Protein AF-A0A2K0U5P9-F1 (afdb_monomer_lite)

Sequence (93 aa):
MEHSQLPIEAFPAWAVLNNVDFANAEIRNVEGKGLGLVAKHDITEAGHDAPSSQAIIRIPRDLVLSAETVDEYAKVDRNFKQLFEVAGHQVSI

InterPro domains:
  IPR046341 SET domain superfamily [SSF82199] (8-72)

Foldseek 3Di:
DDPPPDDVVCVQVVCVVQVKDQPQWDWDQDPPPGTDIDGPDDQPDPDPPDPCRDDRIDDPPQPDDDPVVLVVVLVVDVVSVVCCVPPPPPPPD

Secondary structure (DSSP, 8-state):
----PPPGGGHHHHHHHTT-B-SSEEEEEETTTEEEEEESS------TT-TT---S-B--GGG---HHHHHHHHHH-HHHHHHIIIII-----

pLDDT: mean 82.75, std 14.56, range [38.28, 95.31]

Organism: Trichoderma harzianum (NCBI:txid5544)

Structure (mmCIF, N/CA/C/O backbone):
data_AF-A0A2K0U5P9-F1
#
_entry.id   AF-A0A2K0U5P9-F1
#
loop_
_atom_site.group_PDB
_atom_site.id
_atom_site.type_symbol
_atom_site.label_atom_id
_atom_site.label_alt_id
_atom_site.label_comp_id
_atom_site.label_asym_id
_atom_site.label_entity_id
_atom_site.label_seq_id
_atom_site.pdbx_PDB_ins_code
_atom_site.Cartn_x
_atom_site.Cartn_y
_atom_site.Cartn_z
_atom_site.occupancy
_atom_site.B_iso_or_equiv
_atom_site.auth_seq_id
_atom_site.auth_comp_id
_atom_site.auth_asym_id
_atom_site.auth_atom_id
_atom_site.pdbx_PDB_model_num
ATOM 1 N N . MET A 1 1 ? -22.790 6.720 4.649 1.00 38.28 1 MET A N 1
ATOM 2 C CA . MET A 1 1 ? -21.864 7.575 3.882 1.00 38.28 1 MET A CA 1
ATOM 3 C C . MET A 1 1 ? -21.233 6.661 2.859 1.00 38.28 1 MET A C 1
ATOM 5 O O . MET A 1 1 ? -20.563 5.723 3.268 1.00 38.28 1 MET A O 1
ATOM 9 N N . GLU A 1 2 ? -21.556 6.818 1.578 1.00 45.47 2 GLU A N 1
ATOM 10 C CA . GLU A 1 2 ? -20.904 6.009 0.549 1.00 45.47 2 GLU A CA 1
ATOM 11 C C . GLU A 1 2 ? -19.436 6.425 0.490 1.00 45.47 2 GLU A C 1
ATOM 13 O O . GLU A 1 2 ? -19.122 7.569 0.165 1.00 45.47 2 GLU A O 1
ATOM 18 N N . HIS A 1 3 ? -18.537 5.523 0.880 1.00 57.41 3 HIS A N 1
ATOM 19 C CA . HIS A 1 3 ? -17.139 5.666 0.514 1.00 57.41 3 HIS A CA 1
ATOM 20 C C . HIS A 1 3 ? -17.091 5.487 -0.995 1.00 57.41 3 HIS A C 1
ATOM 22 O O . HIS A 1 3 ? -17.238 4.366 -1.477 1.00 57.41 3 HIS A O 1
ATOM 28 N N . SER A 1 4 ? -16.938 6.587 -1.730 1.00 64.62 4 SER A N 1
ATOM 29 C CA . SER A 1 4 ? -16.678 6.551 -3.163 1.00 64.62 4 SER A CA 1
ATOM 30 C C . SER A 1 4 ? -15.449 5.676 -3.377 1.00 64.62 4 SER A C 1
ATOM 32 O O . SER A 1 4 ? -14.327 6.098 -3.090 1.00 64.62 4 SER A O 1
ATOM 34 N N . GLN A 1 5 ? -15.663 4.424 -3.781 1.00 78.44 5 GLN A N 1
ATOM 35 C CA . GLN A 1 5 ? -14.572 3.506 -4.055 1.00 78.44 5 GLN A CA 1
ATOM 36 C C . GLN A 1 5 ? -13.782 4.115 -5.203 1.00 78.44 5 GLN A C 1
ATOM 38 O O . GLN A 1 5 ? -14.319 4.338 -6.290 1.00 78.44 5 GLN A O 1
ATOM 43 N N . LEU A 1 6 ? -12.526 4.466 -4.932 1.00 81.12 6 LEU A N 1
ATOM 44 C CA . LEU A 1 6 ? -11.661 4.962 -5.984 1.00 81.12 6 LEU A CA 1
ATOM 45 C C . LEU A 1 6 ? -11.466 3.837 -7.006 1.00 81.12 6 LEU A C 1
ATOM 47 O O . LEU A 1 6 ? -11.273 2.683 -6.609 1.00 81.12 6 LEU A O 1
ATOM 51 N N . PRO A 1 7 ? -11.518 4.156 -8.307 1.00 87.81 7 PRO A N 1
ATOM 52 C CA . PRO A 1 7 ? -11.214 3.179 -9.338 1.00 87.81 7 PRO A CA 1
ATOM 53 C C . PRO A 1 7 ? -9.771 2.687 -9.155 1.00 87.81 7 PRO A C 1
ATOM 55 O O . PRO A 1 7 ? -8.910 3.428 -8.671 1.00 87.81 7 PRO A O 1
ATOM 58 N N . ILE A 1 8 ? -9.494 1.432 -9.514 1.00 84.38 8 ILE A N 1
ATOM 59 C CA . ILE A 1 8 ? -8.182 0.807 -9.280 1.00 84.38 8 ILE A CA 1
ATOM 60 C C . ILE A 1 8 ? -7.059 1.564 -10.006 1.00 84.38 8 ILE A C 1
ATOM 62 O O . ILE A 1 8 ? -5.929 1.623 -9.534 1.00 84.38 8 ILE A O 1
ATOM 66 N N . GLU A 1 9 ? -7.391 2.247 -11.098 1.00 86.94 9 GLU A N 1
ATOM 67 C CA . GLU A 1 9 ? -6.524 3.134 -11.872 1.00 86.94 9 GLU A CA 1
ATOM 68 C C . GLU A 1 9 ? -6.005 4.331 -11.056 1.00 86.94 9 GLU A C 1
ATOM 70 O O . GLU A 1 9 ? -4.972 4.904 -11.400 1.00 86.94 9 GLU A O 1
ATOM 75 N N . ALA A 1 10 ? -6.677 4.701 -9.960 1.00 90.06 10 ALA A N 1
ATOM 76 C CA . ALA A 1 10 ? -6.221 5.738 -9.036 1.00 90.06 10 ALA A CA 1
ATOM 77 C C . ALA A 1 10 ? -5.164 5.233 -8.038 1.00 90.06 10 ALA A C 1
ATOM 79 O O . ALA A 1 10 ? -4.535 6.046 -7.356 1.00 90.06 10 ALA A O 1
ATOM 80 N N . PHE A 1 11 ? -4.938 3.915 -7.948 1.00 88.81 11 PHE A N 1
ATOM 81 C CA . PHE A 1 11 ? -4.009 3.312 -6.992 1.00 88.81 11 PHE A CA 1
ATOM 82 C C . PHE A 1 11 ? -2.579 3.874 -7.067 1.00 88.81 11 PHE A C 1
ATOM 84 O O . PHE A 1 11 ? -2.034 4.182 -6.008 1.00 88.81 11 PHE A O 1
ATOM 91 N N . PRO A 1 12 ? -1.964 4.100 -8.249 1.00 89.00 12 PRO A N 1
ATOM 92 C CA . PRO A 1 12 ? -0.626 4.689 -8.313 1.00 89.00 12 PRO A CA 1
ATOM 93 C C . PRO A 1 12 ? -0.557 6.080 -7.670 1.00 89.00 12 PRO A C 1
ATOM 95 O O . PRO A 1 12 ? 0.364 6.365 -6.907 1.00 89.00 12 PRO A O 1
ATOM 98 N N . ALA A 1 13 ? -1.553 6.931 -7.933 1.00 91.19 13 ALA A N 1
ATOM 99 C CA . ALA A 1 13 ? -1.621 8.269 -7.350 1.00 91.19 13 ALA A CA 1
ATOM 100 C C . ALA A 1 13 ? -1.868 8.205 -5.837 1.00 91.19 13 ALA A C 1
ATOM 102 O O . ALA A 1 13 ? -1.199 8.896 -5.072 1.00 91.19 13 ALA A O 1
ATOM 103 N N . TRP A 1 14 ? -2.783 7.334 -5.401 1.00 92.75 14 TRP A N 1
ATOM 104 C CA . TRP A 1 14 ? -3.039 7.086 -3.985 1.00 92.75 14 TRP A CA 1
ATOM 105 C C . TRP A 1 14 ? -1.770 6.623 -3.258 1.00 92.75 14 TRP A C 1
ATOM 107 O O . TRP A 1 14 ? -1.447 7.158 -2.203 1.00 92.75 14 TRP A O 1
ATOM 117 N N . ALA A 1 15 ? -1.011 5.688 -3.831 1.00 92.75 15 ALA A N 1
ATOM 118 C CA . ALA A 1 15 ? 0.183 5.134 -3.202 1.00 92.75 15 ALA A CA 1
ATOM 119 C C . ALA A 1 15 ? 1.268 6.204 -2.991 1.00 92.75 15 ALA A C 1
ATOM 121 O O . ALA A 1 15 ? 1.831 6.301 -1.903 1.00 92.75 15 ALA A O 1
ATOM 122 N N . VAL A 1 16 ? 1.500 7.064 -3.990 1.00 91.19 16 VAL A N 1
ATOM 123 C CA . VAL A 1 16 ? 2.434 8.198 -3.870 1.00 91.19 16 VAL A CA 1
ATOM 124 C C . VAL A 1 16 ? 1.976 9.189 -2.796 1.00 91.19 16 VAL A C 1
ATOM 126 O O . VAL A 1 16 ? 2.787 9.622 -1.979 1.00 91.19 16 VAL A O 1
ATOM 129 N N . LEU A 1 17 ? 0.679 9.519 -2.757 1.00 94.88 17 LEU A N 1
ATOM 130 C CA . LEU A 1 17 ? 0.110 10.421 -1.746 1.00 94.88 17 LEU A CA 1
ATOM 131 C C . LEU A 1 17 ? 0.203 9.865 -0.321 1.00 94.88 17 LEU A C 1
ATOM 133 O O . LEU A 1 17 ? 0.246 10.644 0.625 1.00 94.88 17 LEU A O 1
ATOM 137 N N . ASN A 1 18 ? 0.251 8.541 -0.174 1.00 94.56 18 ASN A N 1
ATOM 138 C CA . ASN A 1 18 ? 0.394 7.857 1.108 1.00 94.56 18 ASN A CA 1
ATOM 139 C C . ASN A 1 18 ? 1.846 7.412 1.374 1.00 94.56 18 ASN A C 1
ATOM 141 O O . ASN A 1 18 ? 2.078 6.500 2.154 1.00 94.56 18 ASN A O 1
ATOM 145 N N . ASN A 1 19 ? 2.845 8.035 0.738 1.00 95.31 19 ASN A N 1
ATOM 146 C CA . ASN A 1 19 ? 4.266 7.781 1.012 1.00 95.31 19 ASN A CA 1
ATOM 147 C C . ASN A 1 19 ? 4.742 6.339 0.745 1.00 95.31 19 ASN A C 1
ATOM 149 O O . ASN A 1 19 ? 5.732 5.894 1.330 1.00 95.31 19 ASN A O 1
ATOM 153 N N . VAL A 1 20 ? 4.093 5.614 -0.168 1.00 95.19 20 VAL A N 1
ATOM 154 C CA . VAL A 1 20 ? 4.642 4.360 -0.695 1.00 95.19 20 VAL A CA 1
ATOM 155 C C . VAL A 1 20 ? 5.780 4.690 -1.662 1.00 95.19 20 VAL A C 1
ATOM 157 O O . VAL A 1 20 ? 5.582 5.377 -2.666 1.00 95.19 20 VAL A O 1
ATOM 160 N N . ASP A 1 21 ? 6.978 4.189 -1.367 1.00 92.81 21 ASP A N 1
ATOM 161 C CA . ASP A 1 21 ? 8.172 4.389 -2.192 1.00 92.81 21 ASP A CA 1
ATOM 162 C C . ASP A 1 21 ? 8.395 3.174 -3.095 1.00 92.81 21 ASP A C 1
ATOM 164 O O . ASP A 1 21 ? 8.705 2.081 -2.623 1.00 92.81 21 ASP A O 1
ATOM 168 N N . PHE A 1 22 ? 8.258 3.369 -4.406 1.00 90.94 22 PHE A N 1
ATOM 169 C CA . PHE A 1 22 ? 8.571 2.366 -5.423 1.00 90.94 22 PHE A CA 1
ATOM 170 C C . PHE A 1 22 ? 9.993 2.585 -5.955 1.00 90.94 22 PHE A C 1
ATOM 172 O O . PHE A 1 22 ? 10.191 3.052 -7.082 1.00 90.94 22 PHE A O 1
ATOM 179 N N . ALA A 1 23 ? 10.988 2.271 -5.128 1.00 89.12 23 ALA A N 1
ATOM 180 C CA . ALA A 1 23 ? 12.393 2.555 -5.407 1.00 89.12 23 ALA A CA 1
ATOM 181 C C . ALA A 1 23 ? 12.892 1.901 -6.711 1.00 89.12 23 ALA A C 1
ATOM 183 O O . ALA A 1 23 ? 13.425 2.600 -7.570 1.00 89.12 23 ALA A O 1
ATOM 184 N N . ASN A 1 24 ? 12.636 0.601 -6.909 1.00 89.19 24 ASN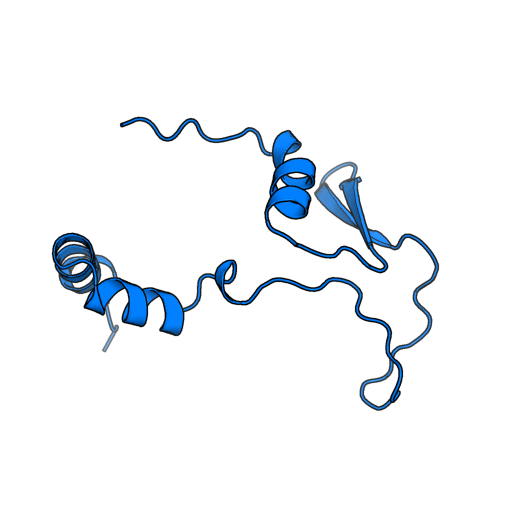 A N 1
ATOM 185 C CA . ASN A 1 24 ? 13.092 -0.147 -8.098 1.00 89.19 24 ASN A CA 1
ATOM 186 C C . ASN A 1 24 ? 11.948 -0.749 -8.923 1.00 89.19 24 ASN A C 1
ATOM 188 O O . ASN A 1 24 ? 12.181 -1.523 -9.853 1.00 89.19 24 ASN A O 1
ATOM 192 N N . ALA A 1 25 ? 10.709 -0.403 -8.587 1.00 91.81 25 ALA A N 1
ATOM 193 C CA . ALA A 1 25 ? 9.521 -0.868 -9.283 1.00 91.81 25 ALA A CA 1
ATOM 194 C C . ALA A 1 25 ? 8.635 0.300 -9.716 1.00 91.81 25 ALA A C 1
ATOM 196 O O . ALA A 1 25 ? 8.802 1.441 -9.288 1.00 91.81 25 ALA A O 1
ATOM 197 N N . GLU A 1 26 ? 7.678 0.011 -10.576 1.00 91.75 26 GLU A N 1
ATOM 198 C CA . GLU A 1 26 ? 6.594 0.905 -10.953 1.00 91.75 26 GLU A CA 1
ATOM 199 C C . GLU A 1 26 ? 5.300 0.110 -11.110 1.00 91.75 26 GLU A C 1
ATOM 201 O O . GLU A 1 26 ? 5.322 -1.084 -11.417 1.00 91.75 26 GLU A O 1
ATOM 206 N N . ILE A 1 27 ? 4.168 0.779 -10.901 1.00 91.75 27 ILE A N 1
ATOM 207 C CA . ILE A 1 27 ? 2.854 0.186 -11.139 1.00 91.75 27 ILE A CA 1
ATOM 208 C C . ILE A 1 27 ? 2.490 0.388 -12.608 1.00 91.75 27 ILE A C 1
ATOM 210 O O . ILE A 1 27 ? 2.462 1.518 -13.095 1.00 91.75 27 ILE A O 1
ATOM 214 N N . ARG A 1 28 ? 2.170 -0.701 -13.307 1.00 90.94 28 ARG A N 1
ATOM 215 C CA . ARG A 1 28 ? 1.703 -0.685 -14.699 1.00 9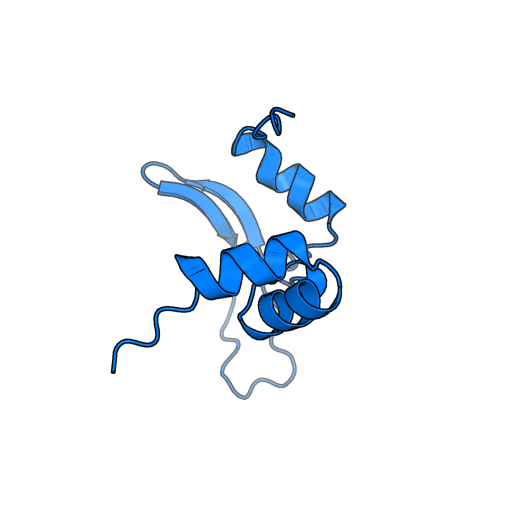0.94 28 ARG A CA 1
ATOM 216 C C . ARG A 1 28 ? 0.561 -1.666 -14.893 1.00 90.94 28 ARG A C 1
ATOM 218 O O . ARG A 1 28 ? 0.462 -2.653 -14.173 1.00 90.94 28 ARG A O 1
ATOM 225 N N . ASN A 1 29 ? -0.274 -1.423 -15.899 1.00 90.12 29 ASN A N 1
ATOM 226 C CA . ASN A 1 29 ? -1.203 -2.443 -16.371 1.00 90.12 29 ASN A CA 1
ATOM 227 C C . ASN A 1 29 ? -0.422 -3.514 -17.149 1.00 90.12 29 ASN A C 1
ATOM 229 O O . ASN A 1 29 ? 0.273 -3.200 -18.114 1.00 90.12 29 ASN A O 1
ATOM 233 N N . VAL A 1 30 ? -0.520 -4.761 -16.705 1.00 92.00 30 VAL A N 1
ATOM 234 C CA . VAL A 1 30 ? 0.112 -5.935 -17.297 1.00 92.00 30 VAL A CA 1
ATOM 235 C C . VAL A 1 30 ? -0.964 -6.725 -18.029 1.00 92.00 30 VAL A C 1
ATOM 237 O O . VAL A 1 30 ? -1.979 -7.114 -17.445 1.00 92.00 30 VAL A O 1
ATOM 240 N N . GLU A 1 31 ? -0.740 -6.969 -19.318 1.00 93.19 31 GLU A N 1
ATOM 241 C CA . GLU A 1 31 ? -1.694 -7.664 -20.181 1.00 93.19 31 GLU A CA 1
ATOM 242 C C . GLU A 1 31 ? -2.117 -9.015 -19.578 1.00 93.19 31 GLU A C 1
ATOM 244 O O . GLU A 1 31 ? -1.288 -9.829 -19.166 1.00 93.19 31 GLU A O 1
ATOM 249 N N . GLY A 1 32 ? -3.432 -9.219 -19.459 1.00 94.38 32 GLY A N 1
ATOM 250 C CA . GLY A 1 32 ? -4.020 -10.420 -18.860 1.00 94.38 32 GLY A CA 1
ATOM 251 C C . GLY A 1 32 ? -3.887 -10.543 -17.334 1.00 94.38 32 GLY A C 1
ATOM 252 O O . GLY A 1 32 ? -4.373 -11.526 -16.782 1.00 94.38 32 GLY A O 1
ATOM 253 N N . LYS A 1 33 ? -3.256 -9.581 -16.640 1.00 91.75 33 LYS A N 1
ATOM 254 C CA . LYS A 1 33 ? -3.047 -9.608 -15.176 1.00 91.75 33 LYS A CA 1
ATOM 255 C C . LYS A 1 33 ? -3.558 -8.366 -14.435 1.00 91.75 33 LYS A C 1
ATOM 257 O O . LYS A 1 33 ? -3.683 -8.416 -13.216 1.00 91.75 33 LYS A O 1
ATOM 262 N N . GLY A 1 34 ? -3.877 -7.280 -15.143 1.00 89.06 34 GLY A N 1
ATOM 263 C CA . GLY A 1 34 ? -4.318 -6.022 -14.532 1.00 89.06 34 GLY A CA 1
ATOM 264 C C . GLY A 1 34 ? -3.145 -5.208 -13.980 1.00 89.06 34 GLY A C 1
ATOM 265 O O . GLY A 1 34 ? -2.022 -5.336 -14.463 1.00 89.06 34 GLY A O 1
ATOM 266 N N . LEU A 1 35 ? -3.378 -4.358 -12.974 1.00 90.06 35 LEU A N 1
ATOM 267 C CA . LEU A 1 35 ? -2.290 -3.584 -12.363 1.00 90.06 35 LEU A CA 1
ATOM 268 C C . LEU A 1 35 ? -1.294 -4.499 -11.641 1.00 90.06 35 LEU A C 1
ATOM 270 O O . LEU A 1 35 ? -1.659 -5.267 -10.755 1.00 90.06 35 LEU A O 1
ATOM 274 N N . GLY A 1 36 ? -0.022 -4.369 -11.999 1.00 90.88 36 GLY A N 1
ATOM 275 C CA . GLY A 1 36 ? 1.082 -5.119 -11.426 1.00 90.88 36 GLY A CA 1
ATOM 276 C C . GLY A 1 36 ? 2.317 -4.255 -11.211 1.00 90.88 36 GLY A C 1
ATOM 277 O O . GLY A 1 36 ? 2.401 -3.115 -11.671 1.00 90.88 36 GLY A O 1
ATOM 278 N N . LEU A 1 37 ? 3.283 -4.827 -10.498 1.00 91.38 37 LEU A N 1
ATOM 279 C CA . LEU A 1 37 ? 4.589 -4.227 -10.253 1.00 91.38 37 LEU A CA 1
ATOM 280 C C . LEU A 1 37 ? 5.577 -4.709 -11.312 1.00 91.38 37 LEU A C 1
ATOM 282 O O . LEU A 1 37 ? 5.738 -5.912 -11.516 1.00 91.38 37 LEU A O 1
ATOM 286 N N . VAL A 1 38 ? 6.238 -3.764 -11.970 1.00 92.38 38 VAL A N 1
ATOM 287 C CA . VAL A 1 38 ? 7.254 -4.020 -12.995 1.00 92.38 38 VAL A CA 1
ATOM 288 C C . VAL A 1 38 ? 8.567 -3.406 -12.529 1.00 92.38 38 VAL A C 1
ATOM 290 O O . VAL A 1 38 ? 8.570 -2.298 -11.997 1.00 92.38 38 VAL A O 1
ATOM 293 N N . ALA A 1 39 ? 9.680 -4.122 -12.688 1.00 91.88 39 ALA A N 1
ATOM 294 C CA . ALA A 1 39 ? 10.996 -3.591 -12.351 1.00 91.88 39 ALA A CA 1
ATOM 295 C C . ALA A 1 39 ? 11.387 -2.462 -13.320 1.00 91.88 39 ALA A C 1
ATOM 297 O O . ALA A 1 39 ? 11.204 -2.590 -14.531 1.00 91.88 39 ALA A O 1
ATOM 298 N N . LYS A 1 40 ? 11.942 -1.365 -12.792 1.00 89.12 40 LYS A N 1
ATOM 299 C CA . LYS A 1 40 ? 12.407 -0.218 -13.601 1.00 89.12 40 LYS A CA 1
ATOM 300 C C . LYS A 1 40 ? 13.711 -0.508 -14.351 1.00 89.12 40 LYS A C 1
ATOM 302 O O . LYS A 1 40 ? 14.022 0.151 -15.338 1.00 89.12 40 LYS A O 1
ATOM 307 N N . HIS A 1 41 ? 14.483 -1.459 -13.847 1.00 85.81 41 HIS A N 1
ATOM 308 C CA . HIS A 1 41 ? 15.757 -1.928 -14.376 1.00 85.81 41 HIS A CA 1
ATOM 309 C C . HIS A 1 41 ? 15.966 -3.373 -13.919 1.00 85.81 41 HIS A C 1
ATOM 311 O O . HIS A 1 41 ? 15.238 -3.860 -13.049 1.00 85.81 41 HIS A O 1
ATOM 317 N N . ASP A 1 42 ? 16.977 -4.045 -14.463 1.00 85.19 42 ASP A N 1
ATOM 318 C CA . ASP A 1 42 ? 17.346 -5.382 -14.010 1.00 85.19 42 ASP A CA 1
ATOM 319 C C . ASP A 1 42 ? 17.678 -5.351 -12.511 1.00 85.19 42 ASP A C 1
ATOM 321 O O . ASP A 1 42 ? 18.455 -4.518 -12.033 1.00 85.19 42 ASP A O 1
ATOM 325 N N . ILE A 1 43 ? 17.036 -6.239 -11.751 1.00 78.50 43 ILE A N 1
ATOM 326 C CA . ILE A 1 43 ? 17.283 -6.416 -10.321 1.00 78.50 43 ILE A CA 1
ATOM 327 C C . ILE A 1 43 ? 18.242 -7.599 -10.199 1.00 78.50 43 ILE A C 1
ATOM 329 O O . ILE A 1 43 ? 17.823 -8.753 -10.158 1.00 78.50 43 ILE A O 1
ATOM 333 N N . THR A 1 44 ? 19.542 -7.311 -10.214 1.00 72.31 44 THR A N 1
ATOM 334 C CA . THR A 1 44 ? 20.589 -8.318 -10.001 1.00 72.31 44 THR A CA 1
ATOM 335 C C . THR A 1 44 ? 20.623 -8.739 -8.536 1.00 72.31 44 THR A C 1
ATOM 337 O O . THR A 1 44 ? 20.436 -7.897 -7.660 1.00 72.31 44 THR A O 1
ATOM 340 N N . GLU A 1 45 ? 20.849 -10.030 -8.286 1.00 64.25 45 GLU A N 1
ATOM 341 C CA . GLU A 1 45 ? 20.683 -10.715 -6.999 1.00 64.25 45 GLU A CA 1
ATOM 342 C C . GLU A 1 45 ? 21.029 -9.880 -5.756 1.00 64.25 45 GLU A C 1
ATOM 344 O O . GLU A 1 45 ? 22.175 -9.742 -5.333 1.00 64.25 45 GLU A O 1
ATOM 349 N N . ALA A 1 46 ? 19.972 -9.404 -5.110 1.00 57.09 46 ALA A N 1
ATOM 350 C CA . ALA A 1 46 ? 19.932 -9.160 -3.685 1.00 57.09 46 ALA A CA 1
ATOM 351 C C . ALA A 1 46 ? 19.794 -10.520 -2.980 1.00 57.09 46 ALA A C 1
ATOM 353 O O . ALA A 1 46 ? 18.706 -10.896 -2.544 1.00 57.09 46 ALA A O 1
ATOM 354 N N . GLY A 1 47 ? 20.876 -11.304 -2.927 1.00 53.69 47 GLY A N 1
ATOM 355 C CA . GLY A 1 47 ? 20.925 -12.476 -2.052 1.00 53.69 47 GLY A CA 1
ATOM 356 C C . GLY A 1 47 ? 20.585 -12.070 -0.612 1.00 53.69 47 GLY A C 1
ATOM 357 O O . GLY A 1 47 ? 20.828 -10.926 -0.219 1.00 53.69 47 GLY A O 1
ATOM 358 N N . HIS A 1 48 ? 20.032 -12.998 0.176 1.00 53.94 48 HIS A N 1
ATOM 359 C CA . HIS A 1 48 ? 19.616 -12.759 1.569 1.00 53.94 48 HIS A CA 1
ATOM 360 C C . HIS A 1 48 ? 20.709 -12.116 2.457 1.00 53.94 48 HIS A C 1
ATOM 362 O O . HIS A 1 48 ? 20.365 -11.484 3.453 1.00 53.94 48 HIS A O 1
ATOM 368 N N . ASP A 1 49 ? 21.984 -12.207 2.057 1.00 53.25 49 ASP A N 1
ATOM 369 C CA . ASP A 1 49 ? 23.155 -11.706 2.787 1.00 53.25 49 ASP A CA 1
ATOM 370 C C . ASP A 1 49 ? 23.876 -10.513 2.124 1.00 53.25 49 ASP A C 1
ATOM 372 O O . ASP A 1 49 ? 24.962 -10.130 2.561 1.00 53.25 49 ASP A O 1
ATOM 376 N N . ALA A 1 50 ? 23.324 -9.897 1.070 1.00 54.34 50 ALA A N 1
ATOM 377 C CA . ALA A 1 50 ? 23.945 -8.708 0.483 1.00 54.34 50 ALA A CA 1
ATOM 378 C C . ALA A 1 50 ? 23.644 -7.461 1.352 1.00 54.34 50 ALA A C 1
ATOM 380 O O . ALA A 1 50 ? 22.485 -7.048 1.456 1.00 54.34 50 ALA A O 1
ATOM 381 N N . PRO A 1 51 ? 24.663 -6.799 1.943 1.00 53.41 51 PRO A N 1
ATOM 382 C CA . PRO A 1 51 ? 24.485 -5.689 2.892 1.00 53.41 51 PRO A CA 1
ATOM 383 C C . PRO A 1 51 ? 23.897 -4.408 2.266 1.00 53.41 51 PRO A C 1
ATOM 385 O O . PRO A 1 51 ? 23.703 -3.411 2.959 1.00 53.41 51 PRO A O 1
ATOM 388 N N . SER A 1 52 ? 23.618 -4.417 0.960 1.00 53.62 52 SER A N 1
ATOM 389 C CA . SER A 1 52 ? 23.157 -3.273 0.172 1.00 53.62 52 SER A CA 1
ATOM 390 C C . SER A 1 52 ? 22.025 -3.621 -0.799 1.00 53.62 52 SER A C 1
ATOM 392 O O . SER A 1 52 ? 21.867 -2.940 -1.813 1.00 53.62 52 SER A O 1
ATOM 394 N N . SER A 1 53 ? 21.253 -4.678 -0.533 1.00 64.75 53 SER A N 1
ATOM 395 C CA . SER A 1 53 ? 20.081 -5.028 -1.342 1.00 64.75 53 SER A CA 1
ATOM 396 C C . SER A 1 53 ? 19.095 -3.860 -1.379 1.00 64.75 53 SER A C 1
ATOM 398 O O . SER A 1 53 ? 18.418 -3.551 -0.396 1.00 64.75 53 SER A O 1
ATOM 400 N N . GLN A 1 54 ? 19.055 -3.156 -2.509 1.00 71.75 54 GLN A N 1
ATOM 401 C CA . GLN A 1 54 ? 18.232 -1.967 -2.676 1.00 71.75 54 GLN A CA 1
ATOM 402 C C . GLN A 1 54 ? 16.756 -2.373 -2.626 1.00 71.75 54 GLN A C 1
ATOM 404 O O . GLN A 1 54 ? 16.307 -3.208 -3.412 1.00 71.75 54 GLN A O 1
ATOM 409 N N . ALA A 1 55 ? 16.002 -1.796 -1.686 1.00 83.75 55 ALA A N 1
ATOM 410 C CA . ALA A 1 55 ? 14.592 -2.130 -1.508 1.00 83.75 55 ALA A CA 1
ATOM 411 C C . ALA A 1 55 ? 13.818 -1.948 -2.821 1.00 83.75 55 ALA A C 1
ATOM 413 O O . ALA A 1 55 ? 14.008 -0.960 -3.524 1.00 83.75 55 ALA A O 1
ATOM 414 N N . ILE A 1 56 ? 12.938 -2.896 -3.139 1.00 88.12 56 ILE A N 1
ATOM 415 C CA . ILE A 1 56 ? 12.093 -2.817 -4.336 1.00 88.12 56 ILE A CA 1
ATOM 416 C C . ILE A 1 56 ? 10.952 -1.826 -4.093 1.00 88.12 56 ILE A C 1
ATOM 418 O O . ILE A 1 56 ? 10.678 -0.970 -4.936 1.00 88.12 56 ILE A O 1
ATOM 422 N N . ILE A 1 57 ? 10.327 -1.935 -2.916 1.00 90.94 57 ILE A N 1
ATOM 423 C CA . ILE A 1 57 ? 9.233 -1.089 -2.438 1.00 90.94 57 ILE A CA 1
ATOM 424 C C . ILE A 1 57 ? 9.421 -0.865 -0.937 1.00 90.94 57 ILE A C 1
ATOM 426 O O . ILE A 1 57 ? 9.853 -1.776 -0.227 1.00 90.94 57 ILE A O 1
ATOM 430 N N . ARG A 1 58 ? 9.068 0.321 -0.441 1.00 92.38 58 ARG A N 1
ATOM 431 C CA . ARG A 1 58 ? 8.892 0.590 0.989 1.00 92.38 58 ARG A CA 1
ATOM 432 C C . ARG A 1 58 ? 7.454 1.009 1.252 1.00 92.38 58 ARG A C 1
ATOM 434 O O . ARG A 1 58 ? 6.936 1.906 0.591 1.00 92.38 58 ARG A O 1
ATOM 441 N N . ILE A 1 59 ? 6.827 0.349 2.221 1.00 93.81 59 ILE A N 1
ATOM 442 C CA . ILE A 1 59 ? 5.439 0.592 2.615 1.00 93.81 59 ILE A CA 1
ATOM 443 C C . ILE A 1 59 ? 5.447 1.134 4.050 1.00 93.81 59 ILE A C 1
ATOM 445 O O . ILE A 1 59 ? 5.992 0.465 4.934 1.00 93.81 59 ILE A O 1
ATOM 449 N N . PRO A 1 60 ? 4.871 2.321 4.297 1.00 94.88 60 PRO A N 1
ATOM 450 C CA . PRO A 1 60 ? 4.655 2.826 5.648 1.00 94.88 60 PRO A CA 1
ATOM 451 C C . PRO A 1 60 ? 3.847 1.847 6.513 1.00 94.88 60 PRO A C 1
ATOM 453 O O . PRO A 1 60 ? 2.889 1.225 6.052 1.00 94.88 60 PRO A O 1
ATOM 456 N N . ARG A 1 61 ? 4.250 1.674 7.779 1.00 90.62 61 ARG A N 1
ATOM 457 C CA . ARG A 1 61 ? 3.670 0.663 8.688 1.00 90.62 61 ARG A CA 1
ATOM 458 C C . ARG A 1 61 ? 2.183 0.895 8.968 1.00 90.62 61 ARG A C 1
ATOM 460 O O . ARG A 1 61 ? 1.464 -0.076 9.194 1.00 90.62 61 ARG A O 1
ATOM 467 N N . ASP A 1 62 ? 1.755 2.149 8.962 1.00 89.31 62 ASP A N 1
ATOM 468 C CA . ASP A 1 62 ? 0.381 2.617 9.156 1.00 89.31 62 ASP A CA 1
ATOM 469 C C . ASP A 1 62 ? -0.549 2.278 7.982 1.00 89.31 62 ASP A C 1
ATOM 471 O O . ASP A 1 62 ? -1.756 2.172 8.178 1.00 89.31 62 ASP A O 1
ATOM 475 N N . LEU A 1 63 ? -0.005 2.017 6.788 1.00 92.31 63 LEU A N 1
ATOM 476 C CA . LEU A 1 63 ? -0.776 1.488 5.656 1.00 92.31 63 LEU A CA 1
ATOM 477 C C . LEU A 1 63 ? -0.932 -0.033 5.680 1.00 92.31 63 LEU A C 1
ATOM 479 O O . LEU A 1 63 ? -1.682 -0.596 4.881 1.00 92.31 63 LEU A O 1
ATOM 483 N N . VAL A 1 64 ? -0.198 -0.722 6.555 1.00 91.94 64 VAL A N 1
ATOM 484 C CA . VAL A 1 64 ? -0.248 -2.179 6.648 1.00 91.94 64 VAL A CA 1
ATOM 485 C C . VAL A 1 64 ? -1.381 -2.579 7.581 1.00 91.94 64 VAL A C 1
ATOM 487 O O . VAL A 1 64 ? -1.247 -2.502 8.802 1.00 91.94 64 VAL A O 1
ATOM 490 N N . LEU A 1 65 ? -2.468 -3.082 6.998 1.00 89.94 65 LEU A N 1
ATOM 491 C CA . LEU A 1 65 ? -3.534 -3.732 7.749 1.00 89.94 65 LEU A CA 1
ATOM 492 C C . LEU A 1 65 ? -3.049 -5.100 8.254 1.00 89.94 65 LEU A C 1
ATOM 494 O O . LEU A 1 65 ? -2.860 -6.037 7.481 1.00 89.94 65 LEU A O 1
ATOM 498 N N . SER A 1 66 ? -2.845 -5.210 9.561 1.00 90.50 66 SER A N 1
ATOM 499 C CA . SER A 1 66 ? -2.481 -6.441 10.264 1.00 90.50 66 SER A CA 1
ATOM 500 C C . SER A 1 66 ? -3.361 -6.671 11.495 1.00 90.50 66 SER A C 1
ATOM 502 O O . SER A 1 66 ? -4.046 -5.757 11.954 1.00 90.50 66 SER A O 1
ATOM 504 N N . ALA A 1 67 ? -3.323 -7.885 12.057 1.00 89.38 67 ALA A N 1
ATOM 505 C CA . ALA A 1 67 ? -4.033 -8.206 13.300 1.00 89.38 67 ALA A CA 1
ATOM 506 C C . ALA A 1 67 ? -3.675 -7.221 14.426 1.00 89.38 67 ALA A C 1
ATOM 508 O O . ALA A 1 67 ? -4.562 -6.662 15.054 1.00 89.38 67 ALA A O 1
ATOM 509 N N . GLU A 1 68 ? -2.384 -6.904 14.573 1.00 89.88 68 GLU A N 1
ATOM 510 C CA . GLU A 1 68 ? -1.901 -5.895 15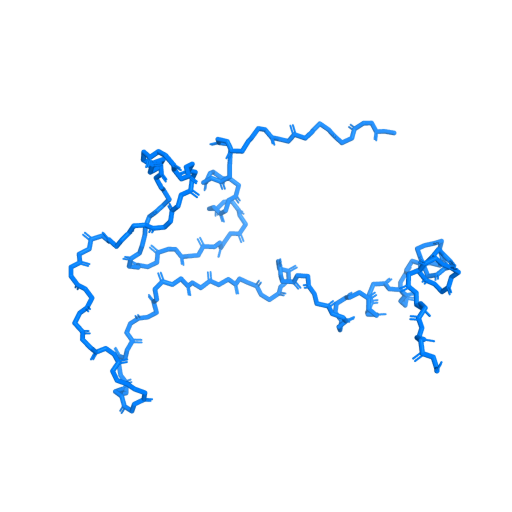.521 1.00 89.88 68 GLU A CA 1
ATOM 511 C C . GLU A 1 68 ? -2.575 -4.530 15.305 1.00 89.88 68 GLU A C 1
ATOM 513 O O . GLU A 1 68 ? -3.102 -3.949 16.246 1.00 89.88 68 GLU A O 1
ATOM 518 N N . THR A 1 69 ? -2.621 -4.016 14.068 1.00 90.12 69 THR A N 1
ATOM 519 C CA . THR A 1 69 ? -3.251 -2.705 13.811 1.00 90.12 69 THR A CA 1
ATOM 520 C C . THR A 1 69 ? -4.761 -2.726 14.025 1.00 90.12 69 THR A C 1
ATOM 522 O O . THR A 1 69 ? -5.335 -1.714 14.419 1.00 90.12 69 THR A O 1
ATOM 525 N N . VAL A 1 70 ? -5.405 -3.871 13.785 1.00 90.06 70 VAL A N 1
ATOM 526 C CA . VAL A 1 70 ? -6.836 -4.059 14.045 1.00 90.06 70 VAL A CA 1
ATOM 527 C C . VAL A 1 70 ? -7.107 -4.062 15.551 1.00 90.06 70 VAL A C 1
ATOM 529 O O . VAL A 1 70 ? -8.020 -3.370 16.001 1.00 90.06 70 VAL A O 1
ATOM 532 N N . ASP A 1 71 ? -6.289 -4.768 16.330 1.00 89.50 71 ASP A N 1
ATOM 533 C CA . ASP A 1 71 ? -6.395 -4.815 17.789 1.00 89.50 71 ASP A CA 1
ATOM 534 C C . ASP A 1 71 ? -6.138 -3.440 18.421 1.00 89.50 71 ASP A C 1
ATOM 536 O O . ASP A 1 71 ? -6.871 -3.028 19.322 1.00 89.50 71 ASP A O 1
ATOM 540 N N . GLU A 1 72 ? -5.142 -2.692 17.933 1.00 89.69 72 GLU A N 1
ATOM 541 C CA . GLU A 1 72 ? -4.913 -1.309 18.368 1.00 89.69 72 GLU A CA 1
ATOM 542 C C . GLU A 1 72 ? -6.107 -0.406 18.033 1.00 89.69 72 GLU A C 1
ATOM 544 O O . GLU A 1 72 ? -6.549 0.377 18.877 1.00 89.69 72 GLU A O 1
ATOM 549 N N . TYR A 1 73 ? -6.699 -0.548 16.843 1.00 90.00 73 TYR A N 1
ATOM 550 C CA . TYR A 1 73 ? -7.875 0.237 16.467 1.00 90.00 73 TYR A CA 1
ATOM 551 C C . TYR A 1 73 ? -9.115 -0.110 17.316 1.00 90.00 73 TYR A C 1
ATOM 553 O O . TYR A 1 73 ? -9.869 0.774 17.727 1.00 90.00 73 TYR A O 1
ATOM 561 N N . ALA A 1 74 ? -9.294 -1.380 17.689 1.00 91.88 74 ALA A N 1
ATOM 562 C CA . ALA A 1 74 ? -10.363 -1.809 18.591 1.00 91.88 74 ALA A CA 1
ATOM 563 C C . ALA A 1 74 ? -10.249 -1.221 20.009 1.00 91.88 74 ALA A C 1
ATOM 565 O O . ALA A 1 74 ? -11.248 -1.128 20.725 1.00 91.88 74 ALA A O 1
ATOM 566 N N . LYS A 1 75 ? -9.064 -0.778 20.444 1.00 93.19 75 LYS A N 1
ATOM 567 C CA . LYS A 1 75 ? -8.914 -0.079 21.732 1.00 93.19 75 LYS A CA 1
ATOM 568 C C . LYS A 1 75 ? -9.468 1.346 21.694 1.00 93.19 75 LYS A C 1
ATOM 570 O O . LYS A 1 75 ? -9.860 1.854 22.744 1.00 93.19 75 LYS A O 1
ATOM 575 N N . VAL A 1 76 ? -9.501 1.983 20.520 1.00 93.62 76 VAL A N 1
ATOM 576 C CA . VAL A 1 76 ? -9.903 3.392 20.368 1.00 93.62 76 VAL A CA 1
ATOM 577 C C . VAL A 1 76 ? -11.345 3.566 19.891 1.00 93.62 76 VAL A C 1
ATOM 579 O O . VAL A 1 76 ? -11.985 4.543 20.278 1.00 93.62 76 VAL A O 1
ATOM 582 N N . ASP A 1 77 ? -11.890 2.617 19.123 1.00 94.94 77 ASP A N 1
ATOM 583 C CA . ASP A 1 77 ? -13.281 2.650 18.659 1.00 94.94 77 ASP A CA 1
ATOM 584 C C . ASP A 1 77 ? -14.106 1.504 19.267 1.00 94.94 77 ASP A C 1
ATOM 586 O O . ASP A 1 77 ? -13.989 0.331 18.902 1.00 94.94 77 ASP A O 1
ATOM 590 N N . ARG A 1 78 ? -14.995 1.864 20.202 1.00 92.62 78 ARG A N 1
ATOM 591 C CA . ARG A 1 78 ? -15.869 0.914 20.905 1.00 92.62 78 ARG A CA 1
ATOM 592 C C . ARG A 1 78 ? -16.891 0.245 19.982 1.00 92.62 78 ARG A C 1
ATOM 594 O O . ARG A 1 78 ? -17.216 -0.921 20.203 1.00 92.62 78 ARG A O 1
ATOM 601 N N . ASN A 1 79 ? -17.412 0.963 18.988 1.00 93.00 79 ASN A N 1
ATOM 602 C CA . ASN A 1 79 ? -18.395 0.410 18.057 1.00 93.00 79 ASN A CA 1
ATOM 603 C C . ASN A 1 79 ? -17.718 -0.616 17.146 1.00 93.00 79 ASN A C 1
ATOM 605 O O . ASN A 1 79 ? -18.234 -1.720 16.968 1.00 93.00 79 ASN A O 1
ATOM 609 N N . PHE A 1 80 ? -16.530 -0.280 16.636 1.00 91.62 80 PHE A N 1
ATOM 610 C CA . PHE A 1 80 ? -15.697 -1.205 15.878 1.00 91.62 80 PHE A CA 1
ATOM 611 C C . PHE A 1 80 ? -15.347 -2.442 16.705 1.00 91.62 80 PHE A C 1
ATOM 613 O O . PHE A 1 80 ? -15.551 -3.556 16.234 1.00 91.62 80 PHE A O 1
ATOM 620 N N . LYS A 1 81 ? -14.902 -2.267 17.955 1.00 91.12 81 LYS A N 1
ATOM 621 C CA . LYS A 1 81 ? -14.579 -3.380 18.855 1.00 91.12 81 LYS A CA 1
ATOM 622 C C . LYS A 1 81 ? -15.741 -4.353 19.022 1.00 91.12 81 LYS A C 1
ATOM 624 O O . LYS A 1 81 ? -15.546 -5.555 18.887 1.00 91.12 81 LYS A O 1
ATOM 629 N N . GLN A 1 82 ? -16.948 -3.845 19.272 1.00 90.25 82 GLN A N 1
ATOM 630 C CA . GLN A 1 82 ? -18.127 -4.694 19.438 1.00 90.25 82 GLN A CA 1
ATOM 631 C C . GLN A 1 82 ? -18.429 -5.505 18.169 1.00 90.25 82 GLN A C 1
ATOM 633 O O . GLN A 1 82 ? -18.762 -6.684 18.256 1.00 90.25 82 GLN A O 1
ATOM 638 N N . LEU A 1 83 ? -18.295 -4.898 16.985 1.00 89.19 83 LEU A N 1
ATOM 639 C CA . 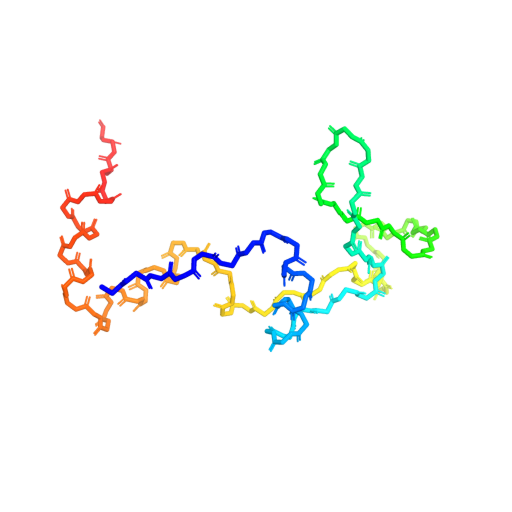LEU A 1 83 ? -18.459 -5.611 15.715 1.00 89.19 83 LEU A CA 1
ATOM 640 C C . LEU A 1 83 ? -17.350 -6.644 15.494 1.00 89.19 83 LEU A C 1
ATOM 642 O O . LEU A 1 83 ? -17.627 -7.769 15.080 1.00 89.19 83 LEU A O 1
ATOM 646 N N . PHE A 1 84 ? -16.107 -6.277 15.795 1.00 86.94 84 PHE A N 1
ATOM 647 C CA . PHE A 1 84 ? -14.948 -7.147 15.660 1.00 86.94 84 PHE A CA 1
ATOM 648 C C . PHE A 1 84 ? -15.066 -8.390 16.551 1.00 86.94 84 PHE A C 1
ATOM 650 O O . PHE A 1 84 ? -14.873 -9.501 16.061 1.00 86.94 84 PHE A O 1
ATOM 657 N N . GLU A 1 85 ? -15.476 -8.231 17.812 1.00 86.88 85 GLU A N 1
ATOM 658 C CA . GLU A 1 85 ? -15.679 -9.334 18.763 1.00 86.88 85 GLU A CA 1
ATOM 659 C C . GLU A 1 85 ? -16.836 -10.263 18.364 1.00 86.88 85 GLU A C 1
ATOM 661 O O . GLU A 1 85 ? -16.737 -11.474 18.542 1.00 86.88 85 GLU A O 1
ATOM 666 N N . VAL A 1 86 ? -17.927 -9.724 17.809 1.00 85.75 86 VAL A N 1
ATOM 667 C CA . VAL A 1 86 ? -19.129 -10.513 17.484 1.00 85.75 86 VAL A CA 1
ATOM 668 C C . VAL A 1 86 ? -19.044 -11.194 16.113 1.00 85.75 86 VAL A C 1
ATOM 670 O O . VAL A 1 86 ? -19.579 -12.289 15.951 1.00 85.75 86 VAL A O 1
ATOM 673 N N . ALA A 1 87 ? -18.399 -10.569 15.123 1.00 79.94 87 ALA A N 1
ATOM 674 C CA . ALA A 1 87 ? -18.422 -11.029 13.729 1.00 79.94 87 ALA A CA 1
ATOM 675 C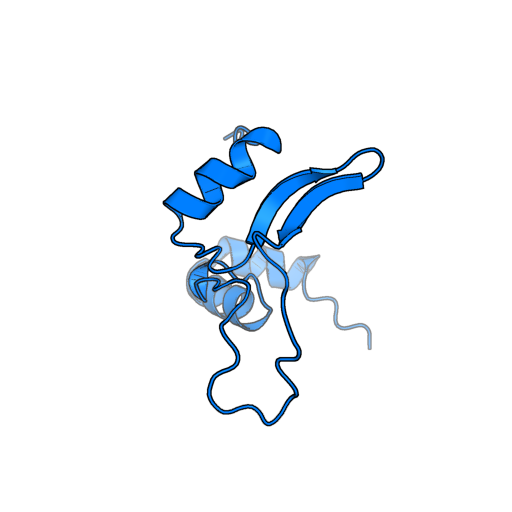 C . ALA A 1 87 ? -17.042 -11.380 13.143 1.00 79.94 87 ALA A C 1
ATOM 677 O O . ALA A 1 87 ? -16.977 -12.147 12.186 1.00 79.94 87 ALA A O 1
ATOM 678 N N . GLY A 1 88 ? -15.950 -10.818 13.673 1.00 69.75 88 GLY A N 1
ATOM 679 C CA . GLY A 1 88 ? -14.601 -10.974 13.112 1.00 69.75 88 GLY A CA 1
ATOM 680 C C . GLY A 1 88 ? -13.713 -11.973 13.856 1.00 69.75 88 GLY A C 1
ATOM 681 O O . GLY A 1 88 ? -12.913 -12.667 13.235 1.00 69.75 88 GLY A O 1
ATOM 682 N N . HIS A 1 89 ? -13.863 -12.079 15.177 1.00 64.69 89 HIS A N 1
ATOM 683 C CA . HIS A 1 89 ? -13.010 -12.887 16.054 1.00 64.69 89 HIS A CA 1
ATOM 684 C C . HIS A 1 89 ? -13.546 -14.319 16.263 1.00 64.69 89 HIS A C 1
ATOM 686 O O . HIS A 1 89 ? -13.607 -14.821 17.385 1.00 64.69 89 HIS A O 1
ATOM 692 N N . GLN A 1 90 ? -13.955 -15.010 15.191 1.00 61.25 90 GLN A N 1
ATOM 693 C CA . GLN A 1 90 ? -14.281 -16.437 15.294 1.00 61.25 90 GLN A CA 1
ATOM 694 C C . GLN A 1 90 ? -12.991 -17.259 15.380 1.00 61.25 90 GLN A C 1
ATOM 696 O O . GLN A 1 90 ? -12.470 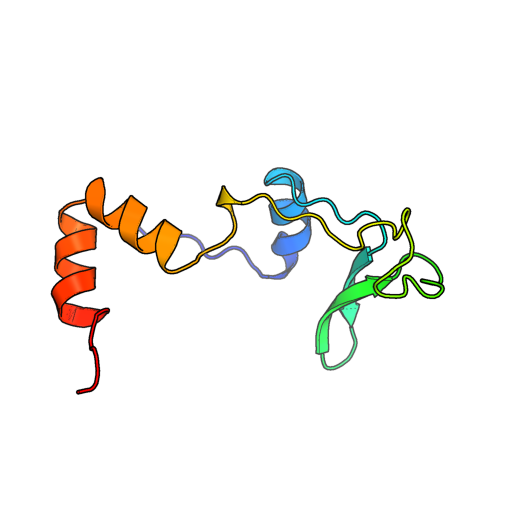-17.746 14.377 1.00 61.25 90 GLN A O 1
ATOM 701 N N . VAL A 1 91 ? -12.470 -17.427 16.595 1.00 59.75 91 VAL A N 1
ATOM 702 C CA . VAL A 1 91 ? -11.472 -18.462 16.877 1.00 59.75 91 VAL A CA 1
ATOM 703 C C . VAL A 1 91 ? -12.182 -19.801 16.680 1.00 59.75 91 VAL A C 1
ATOM 705 O O . VAL A 1 91 ? -13.004 -20.189 17.507 1.00 59.75 91 VAL A O 1
ATOM 708 N N . SER A 1 92 ? -11.942 -20.474 15.551 1.00 52.84 92 SER A N 1
ATOM 709 C CA . SER A 1 92 ? -12.344 -21.877 15.416 1.00 52.84 92 SER A CA 1
ATOM 710 C C . SER A 1 92 ? -11.559 -22.673 16.454 1.00 52.84 92 SER A C 1
ATOM 712 O O . SER A 1 92 ? -10.336 -22.770 16.360 1.00 52.84 92 SER A O 1
ATOM 714 N N . ILE A 1 93 ? -12.275 -23.148 17.472 1.00 43.16 93 ILE A N 1
ATOM 715 C CA . ILE A 1 93 ? -11.808 -24.132 18.453 1.00 43.16 93 ILE A CA 1
ATOM 716 C C . ILE A 1 93 ? -12.002 -25.520 17.847 1.00 43.16 93 ILE A C 1
ATOM 718 O O . ILE A 1 93 ? -13.088 -25.741 17.261 1.00 43.16 93 ILE A O 1
#

Radius of gyration: 18.39 Å; chains: 1; bounding box: 46×35×42 Å